Protein AF-X0W1R5-F1 (afdb_monomer_lite)

Foldseek 3Di:
DDLPVVLVVVLVVLVVVLVVLVVVLVVQLCVQQDDDALLSSLQSCQVPVVSLVVSLVSLLVSLVSLQVSLVSLLVSCCVPNVPVSVVSSVVSVVVSVLSVLLSVLSVVSNVLSVVCVVVVNDPDDPSSVSSCCSCCVSPVPDDD

Sequence (144 aa):
MNADMNIVRLLGAAQVMVIVCFFITEGLFASVVGSGSISDILVNISQNLNRVRISNLVSLGQTLVIIVMGVLYYVVFYKEYKIIALVALGCFLVAAISIVVGKIAVNALIPLSQEFVEAGAPESSYFQTQGSILYFGIDRRVNE

Radius of gyration: 19.08 Å; chains: 1; bounding box: 49×30×49 Å

InterPro domains:
  IPR025495 Protein of unknown function DUF4386 [PF14329] (11-129)

pLDDT: mean 77.1, std 10.3, range [31.61, 88.5]

Organism: NCBI:txid412755

Secondary structure (DSSP, 8-state):
----HHHHHHHHHHHHHHHHHHHHHHHHHHHHH-SS-HHHHHHHHHHTHHHHHHHHHHHHHHHHHHHHHHHHHHHHHTTT-HHHHHHHHHHHHHHHHHHHHHHHHHHHHHHHHHHHHHTT--SS-HHHHHHHHHHHTT------

Structure (mmCIF, N/CA/C/O backbone):
data_AF-X0W1R5-F1
#
_entry.id   AF-X0W1R5-F1
#
loop_
_atom_site.group_PDB
_atom_site.id
_atom_site.type_symbol
_atom_site.label_atom_id
_atom_site.label_alt_id
_atom_site.label_comp_id
_atom_site.label_asym_id
_atom_site.label_entity_id
_atom_site.label_seq_id
_atom_site.pdbx_PDB_ins_cod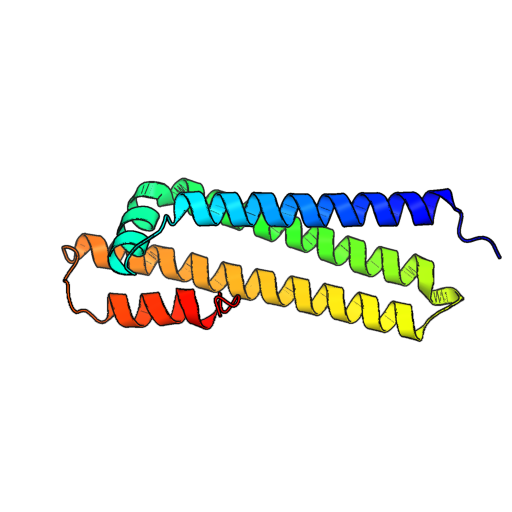e
_atom_site.Cartn_x
_atom_site.Cartn_y
_atom_site.Cartn_z
_atom_site.occupancy
_atom_site.B_iso_or_equiv
_atom_site.auth_seq_id
_atom_site.auth_comp_id
_atom_site.auth_asym_id
_atom_site.auth_atom_id
_atom_site.pdbx_PDB_model_num
ATOM 1 N N . MET A 1 1 ? 25.148 -0.957 -26.253 1.00 44.25 1 MET A N 1
ATOM 2 C CA . MET A 1 1 ? 24.832 0.486 -26.270 1.00 44.25 1 MET A CA 1
ATOM 3 C C . MET A 1 1 ? 24.526 0.834 -24.824 1.00 44.25 1 MET A C 1
ATOM 5 O O . MET A 1 1 ? 23.602 0.254 -24.284 1.00 44.25 1 MET A O 1
ATOM 9 N N . ASN A 1 2 ? 25.382 1.605 -24.140 1.00 52.91 2 ASN A N 1
ATOM 10 C CA . ASN A 1 2 ? 25.275 1.794 -22.687 1.00 52.91 2 ASN A CA 1
ATOM 11 C C . ASN A 1 2 ? 23.938 2.477 -22.370 1.00 52.91 2 ASN A C 1
ATOM 13 O O . ASN A 1 2 ? 23.789 3.667 -22.644 1.00 52.91 2 ASN A O 1
ATOM 17 N N . ALA A 1 3 ? 22.981 1.759 -21.771 1.00 57.47 3 ALA A N 1
ATOM 18 C CA . ALA A 1 3 ? 22.076 2.435 -20.851 1.00 57.47 3 ALA A CA 1
ATOM 19 C C . ALA A 1 3 ? 22.987 3.225 -19.911 1.00 57.47 3 ALA A C 1
ATOM 21 O O . ALA A 1 3 ? 23.949 2.654 -19.391 1.00 57.47 3 ALA A O 1
ATOM 22 N N . ASP A 1 4 ? 22.778 4.538 -19.806 1.00 75.38 4 ASP A N 1
ATOM 23 C CA . ASP A 1 4 ? 23.637 5.360 -18.966 1.00 75.38 4 ASP A CA 1
ATOM 24 C C . ASP A 1 4 ? 23.663 4.702 -17.583 1.00 75.38 4 ASP A C 1
ATOM 26 O O . ASP A 1 4 ? 22.622 4.510 -16.949 1.00 75.38 4 ASP A O 1
ATOM 30 N N . MET A 1 5 ? 24.847 4.253 -17.165 1.00 77.50 5 MET A N 1
ATOM 31 C CA . MET A 1 5 ? 25.032 3.478 -15.940 1.00 77.50 5 MET A CA 1
ATOM 32 C C . MET A 1 5 ? 24.464 4.248 -14.740 1.00 77.50 5 MET A C 1
ATOM 34 O O . MET A 1 5 ? 24.008 3.651 -13.763 1.00 77.50 5 MET A O 1
ATOM 38 N N . ASN A 1 6 ? 24.439 5.579 -14.844 1.00 80.75 6 ASN A N 1
ATOM 39 C CA . ASN A 1 6 ? 23.840 6.471 -13.867 1.00 80.75 6 ASN A CA 1
ATOM 40 C C . ASN A 1 6 ? 22.311 6.345 -13.823 1.00 80.75 6 ASN A C 1
ATOM 42 O O . ASN A 1 6 ? 21.752 6.320 -12.732 1.00 80.75 6 ASN A O 1
ATOM 46 N N . ILE A 1 7 ? 21.633 6.188 -14.967 1.00 79.94 7 ILE A N 1
ATOM 47 C CA . ILE A 1 7 ? 20.177 5.970 -15.039 1.00 79.94 7 ILE A CA 1
ATOM 48 C C . ILE A 1 7 ? 19.811 4.621 -14.423 1.00 79.94 7 ILE A C 1
ATOM 50 O O . ILE A 1 7 ? 18.878 4.545 -13.627 1.00 79.94 7 ILE A O 1
ATOM 54 N N . VAL A 1 8 ? 20.561 3.561 -14.736 1.00 79.81 8 VAL A N 1
ATOM 55 C CA . VAL A 1 8 ? 20.305 2.223 -14.174 1.00 79.81 8 VAL A CA 1
ATOM 56 C C . VAL A 1 8 ? 20.517 2.218 -12.656 1.00 79.81 8 VAL A C 1
ATOM 58 O O . VAL A 1 8 ? 19.693 1.675 -11.918 1.00 79.81 8 VAL A O 1
ATOM 61 N N . ARG A 1 9 ? 21.579 2.873 -12.165 1.00 80.88 9 ARG A N 1
ATOM 62 C CA . ARG A 1 9 ? 21.832 3.035 -10.722 1.00 80.88 9 ARG A CA 1
ATOM 63 C C . ARG A 1 9 ? 20.762 3.879 -10.033 1.00 80.88 9 ARG A C 1
ATOM 65 O O . ARG A 1 9 ? 20.322 3.509 -8.949 1.00 80.88 9 ARG A O 1
ATOM 72 N N . LEU A 1 10 ? 20.322 4.971 -10.659 1.00 82.56 10 LEU A N 1
ATOM 73 C CA . LEU A 1 10 ? 19.257 5.828 -10.139 1.00 82.56 10 LEU A CA 1
ATOM 74 C C . LEU A 1 10 ? 17.932 5.064 -10.038 1.00 82.56 10 LEU A C 1
ATOM 76 O O . LEU A 1 10 ? 17.255 5.151 -9.017 1.00 82.56 10 LEU A O 1
ATOM 80 N N . LEU A 1 11 ? 17.598 4.272 -11.059 1.00 82.75 11 LEU A N 1
ATOM 81 C CA . LEU A 1 11 ? 16.403 3.431 -11.074 1.00 82.75 11 LEU A CA 1
ATOM 82 C C . LEU A 1 11 ? 16.466 2.364 -9.971 1.00 82.75 11 LEU A C 1
ATOM 84 O O . LEU A 1 11 ? 15.507 2.185 -9.228 1.00 82.75 11 LEU A O 1
ATOM 88 N N . GLY A 1 12 ? 17.618 1.713 -9.790 1.00 82.25 12 GLY A N 1
ATOM 89 C CA . GLY A 1 12 ? 17.824 0.781 -8.679 1.00 82.25 12 GLY A CA 1
ATOM 90 C C . GLY A 1 12 ? 17.670 1.448 -7.306 1.00 82.25 12 GLY A C 1
ATOM 91 O O . GLY A 1 12 ? 16.964 0.927 -6.444 1.00 82.25 1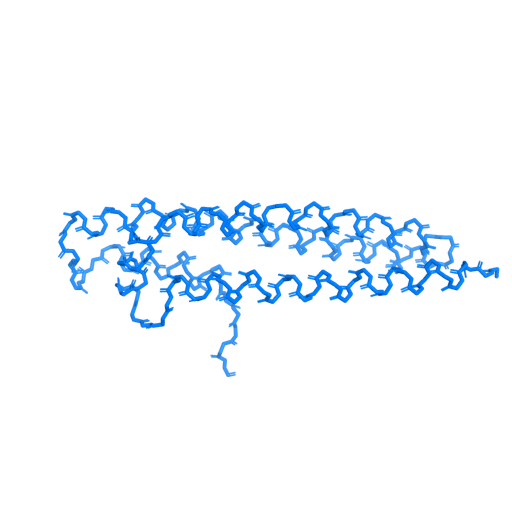2 GLY A O 1
ATOM 92 N N . ALA A 1 13 ? 18.266 2.627 -7.107 1.00 83.50 13 ALA A N 1
ATOM 93 C CA . ALA A 1 13 ? 18.166 3.374 -5.852 1.00 83.50 13 ALA A CA 1
ATOM 94 C C . ALA A 1 13 ? 16.723 3.814 -5.547 1.00 83.50 13 ALA A C 1
ATOM 96 O O . ALA A 1 13 ? 16.249 3.652 -4.421 1.00 83.50 13 ALA A O 1
ATOM 97 N N . ALA A 1 14 ? 16.003 4.312 -6.554 1.00 80.12 14 ALA A N 1
ATOM 98 C CA . ALA A 1 14 ? 14.597 4.675 -6.421 1.00 80.12 14 ALA A CA 1
ATOM 99 C C . ALA A 1 14 ? 13.720 3.448 -6.109 1.00 80.12 14 ALA A C 1
ATOM 101 O O . ALA A 1 14 ? 12.824 3.543 -5.272 1.00 80.12 14 ALA A O 1
ATOM 102 N N . GLN A 1 15 ? 14.020 2.274 -6.677 1.00 81.00 15 GLN A N 1
ATOM 103 C CA . GLN A 1 15 ? 13.297 1.038 -6.358 1.00 81.00 15 GLN A CA 1
ATOM 104 C C . GLN A 1 15 ? 13.481 0.636 -4.891 1.00 81.00 15 GLN A C 1
ATOM 106 O O . GLN A 1 15 ? 12.511 0.288 -4.218 1.00 81.00 15 GLN A O 1
ATOM 111 N N . VAL A 1 16 ? 14.710 0.711 -4.376 1.00 84.81 16 VAL A N 1
ATOM 112 C CA . VAL A 1 16 ? 14.988 0.424 -2.961 1.00 84.81 16 VAL A CA 1
ATOM 113 C C . VAL A 1 16 ? 14.260 1.416 -2.054 1.00 84.81 16 VAL A C 1
ATOM 115 O O . VAL A 1 16 ? 13.648 0.996 -1.075 1.00 84.81 16 VAL A O 1
ATOM 118 N N . MET A 1 17 ? 14.245 2.708 -2.398 1.00 80.88 17 MET A N 1
ATOM 119 C CA . MET A 1 17 ? 13.490 3.715 -1.643 1.00 80.88 17 MET A CA 1
ATOM 120 C C . MET A 1 17 ? 11.992 3.377 -1.591 1.00 80.88 17 MET A C 1
ATOM 122 O O . MET A 1 17 ? 11.398 3.419 -0.516 1.00 80.88 17 MET A O 1
ATOM 126 N N . VAL A 1 18 ? 11.386 2.992 -2.720 1.00 78.06 18 VAL A N 1
ATOM 127 C CA . VAL A 1 18 ? 9.966 2.600 -2.774 1.00 78.06 18 VAL A CA 1
ATOM 128 C C . VAL A 1 18 ? 9.688 1.386 -1.886 1.00 78.06 18 VAL A C 1
ATOM 130 O O . VAL A 1 18 ? 8.691 1.377 -1.166 1.00 78.06 18 VAL A O 1
ATOM 133 N N . ILE A 1 19 ? 10.577 0.388 -1.886 1.00 81.12 19 ILE A N 1
ATOM 134 C CA . ILE A 1 19 ? 10.461 -0.786 -1.008 1.00 81.12 19 ILE A CA 1
ATOM 135 C C . ILE A 1 19 ? 10.507 -0.360 0.465 1.00 81.12 19 ILE A C 1
ATOM 137 O O . ILE A 1 19 ? 9.667 -0.786 1.255 1.00 81.12 19 ILE A O 1
ATOM 141 N N . VAL A 1 20 ? 11.439 0.519 0.837 1.00 81.69 20 VAL A N 1
ATOM 142 C CA . VAL A 1 20 ? 11.546 1.039 2.209 1.00 81.69 20 VAL A CA 1
ATOM 143 C C . VAL A 1 20 ? 10.284 1.814 2.609 1.00 81.69 20 VAL A C 1
ATOM 145 O O . VAL A 1 20 ? 9.728 1.560 3.677 1.00 81.69 20 VAL A O 1
ATOM 148 N N . CYS A 1 21 ? 9.776 2.700 1.748 1.00 75.75 21 CYS A N 1
ATOM 149 C CA . CYS A 1 21 ? 8.522 3.423 1.986 1.00 75.75 21 CYS A CA 1
ATOM 150 C C . CYS A 1 21 ? 7.321 2.484 2.160 1.00 75.75 21 CYS A C 1
ATOM 152 O O . CYS A 1 21 ? 6.472 2.739 3.016 1.00 75.75 21 CYS A O 1
ATOM 154 N N . PHE A 1 22 ? 7.273 1.383 1.405 1.00 78.00 22 PHE A N 1
ATOM 155 C CA . PHE A 1 22 ? 6.234 0.368 1.554 1.00 78.00 22 PHE A CA 1
ATOM 156 C C . PHE A 1 22 ? 6.267 -0.263 2.948 1.00 78.00 22 PHE A C 1
ATOM 158 O O . PHE A 1 22 ? 5.249 -0.251 3.637 1.00 78.00 22 PHE A O 1
ATOM 165 N N . PHE A 1 23 ? 7.434 -0.726 3.406 1.00 75.12 23 PHE A N 1
ATOM 166 C CA . PHE A 1 23 ? 7.568 -1.295 4.751 1.00 75.12 23 PHE A CA 1
ATOM 167 C C . PHE A 1 23 ? 7.225 -0.295 5.858 1.00 75.12 23 PHE A C 1
ATOM 169 O O . PHE A 1 23 ? 6.580 -0.669 6.834 1.00 75.12 23 PHE A O 1
ATOM 176 N N . ILE A 1 24 ? 7.607 0.976 5.707 1.00 76.12 24 ILE A N 1
ATOM 177 C CA . ILE A 1 24 ? 7.263 2.022 6.681 1.00 76.12 24 ILE A CA 1
ATOM 178 C C . ILE A 1 24 ? 5.747 2.232 6.730 1.00 76.12 24 ILE A C 1
ATOM 180 O O . ILE A 1 24 ? 5.172 2.305 7.811 1.00 76.12 24 ILE A O 1
ATOM 184 N N . THR A 1 25 ? 5.091 2.317 5.573 1.00 72.12 25 THR A N 1
ATOM 185 C CA . THR A 1 25 ? 3.649 2.593 5.487 1.00 72.12 25 THR A CA 1
ATOM 186 C C . THR A 1 25 ? 2.818 1.440 6.046 1.00 72.12 25 THR A C 1
ATOM 188 O O . THR A 1 25 ? 1.873 1.670 6.803 1.00 72.12 25 THR A O 1
ATOM 191 N N . GLU A 1 26 ? 3.203 0.202 5.739 1.00 73.38 26 GLU A N 1
ATOM 192 C CA . GLU A 1 26 ? 2.568 -0.996 6.297 1.00 73.38 26 GLU A CA 1
ATOM 193 C C . GLU A 1 26 ? 2.865 -1.147 7.796 1.00 73.38 26 GLU A C 1
ATOM 195 O O . GLU A 1 26 ? 1.960 -1.441 8.573 1.00 73.38 26 GLU A O 1
ATOM 200 N N . GLY A 1 27 ? 4.082 -0.830 8.246 1.00 73.81 27 GLY A N 1
ATOM 201 C CA . GLY A 1 27 ? 4.418 -0.792 9.672 1.00 73.81 27 GLY A CA 1
ATOM 202 C C . GLY A 1 27 ? 3.615 0.258 10.448 1.00 73.81 27 GLY A C 1
ATOM 203 O O . GLY A 1 27 ? 3.129 -0.012 11.547 1.00 73.81 27 GLY A O 1
ATOM 204 N N . LEU A 1 28 ? 3.402 1.441 9.862 1.00 69.56 28 LEU A N 1
ATOM 205 C CA . LEU A 1 28 ? 2.534 2.471 10.435 1.00 69.56 28 LEU A CA 1
ATOM 206 C C . LEU A 1 28 ? 1.083 1.993 10.511 1.00 69.56 28 LEU A C 1
ATOM 208 O O . LEU A 1 28 ? 0.431 2.210 11.530 1.00 69.56 28 LEU A O 1
ATOM 212 N N . PHE A 1 29 ? 0.580 1.324 9.473 1.00 70.75 29 PHE A N 1
ATOM 213 C CA . PHE A 1 29 ? -0.766 0.758 9.491 1.00 70.75 29 PHE A CA 1
ATOM 214 C C . PHE A 1 29 ? -0.917 -0.317 10.577 1.00 70.75 29 PHE A C 1
ATOM 216 O O . PHE A 1 29 ? -1.816 -0.209 11.410 1.00 70.75 29 PHE A O 1
ATOM 223 N N . ALA A 1 30 ? 0.018 -1.266 10.657 1.00 71.62 30 ALA A N 1
ATOM 224 C CA . ALA A 1 30 ? 0.047 -2.289 11.702 1.00 71.62 30 ALA A CA 1
ATOM 225 C C . ALA A 1 3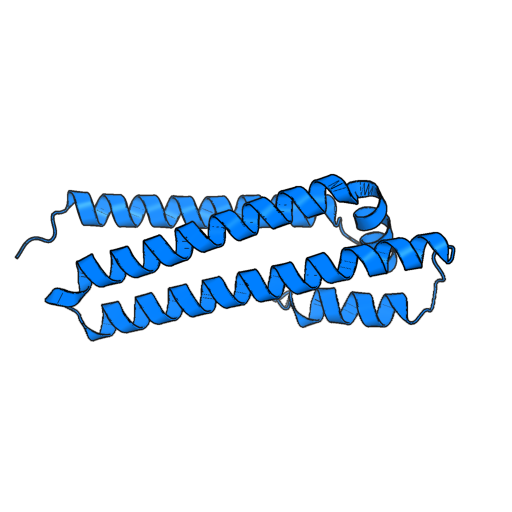0 ? 0.106 -1.677 13.115 1.00 71.62 30 ALA A C 1
ATOM 227 O O . ALA A 1 30 ? -0.573 -2.145 14.025 1.00 71.62 30 ALA A O 1
ATOM 228 N N . SER A 1 31 ? 0.846 -0.575 13.298 1.00 70.25 31 SER A N 1
ATOM 229 C CA . SER A 1 31 ? 0.913 0.132 14.588 1.00 70.25 31 SER A CA 1
ATOM 230 C C . SER A 1 31 ? -0.411 0.785 15.005 1.00 70.25 31 SER A C 1
ATOM 232 O O . SER A 1 31 ? -0.666 0.959 16.194 1.00 70.25 31 SER A O 1
ATOM 234 N N . VAL A 1 32 ? -1.249 1.158 14.032 1.00 68.12 32 VAL A N 1
ATOM 235 C CA . VAL A 1 32 ? -2.552 1.799 14.259 1.00 68.12 32 VAL A CA 1
ATOM 236 C C . VAL A 1 32 ? -3.647 0.763 14.480 1.00 68.12 32 VAL A C 1
ATOM 238 O O . VAL A 1 32 ? -4.537 0.982 15.295 1.00 68.12 32 VAL A O 1
ATOM 241 N N . VAL A 1 33 ? -3.581 -0.355 13.762 1.00 69.62 33 VAL A N 1
ATOM 242 C CA . VAL A 1 33 ? -4.523 -1.467 13.907 1.00 69.62 33 VAL A CA 1
ATOM 243 C C . VAL A 1 33 ? -4.264 -2.241 15.203 1.00 69.62 33 VAL A C 1
ATOM 245 O O . VAL A 1 33 ? -5.204 -2.664 15.874 1.00 69.62 33 VAL A O 1
ATOM 248 N N . GLY A 1 34 ? -3.006 -2.328 15.635 1.00 68.06 34 GLY A N 1
ATOM 249 C CA . GLY A 1 34 ? -2.613 -3.106 16.803 1.00 68.06 34 GLY A CA 1
ATOM 250 C C . GLY A 1 34 ? -2.627 -4.610 16.525 1.00 68.06 34 GLY A C 1
ATOM 251 O O . GLY A 1 34 ? -2.801 -5.060 15.395 1.00 68.06 34 GLY A O 1
ATOM 252 N N . SER A 1 35 ? -2.413 -5.397 17.574 1.00 65.50 35 SER A N 1
ATOM 253 C CA . SER A 1 35 ? -2.412 -6.860 17.522 1.00 65.50 35 SER A CA 1
ATOM 254 C C . SER A 1 35 ? -3.425 -7.401 18.523 1.00 65.50 35 SER A C 1
ATOM 256 O O . SER A 1 35 ? -3.390 -6.996 19.684 1.00 65.50 35 SER A O 1
ATOM 258 N N . GLY A 1 36 ? -4.293 -8.320 18.107 1.00 72.19 36 GLY A N 1
ATOM 259 C CA . GLY A 1 36 ? -5.308 -8.889 18.990 1.00 72.19 36 GLY A CA 1
ATOM 260 C C . GLY A 1 36 ? -6.431 -9.578 18.229 1.00 72.19 36 GLY A C 1
ATOM 261 O O . GLY A 1 36 ? -6.268 -9.968 17.070 1.00 72.19 36 GLY A O 1
ATOM 262 N N . SER A 1 37 ? -7.576 -9.732 18.891 1.00 78.25 37 SER A N 1
ATOM 263 C CA . SER A 1 37 ? -8.795 -10.217 18.247 1.00 78.25 37 SER A CA 1
ATOM 264 C C . SER A 1 37 ? -9.320 -9.188 17.235 1.00 78.25 37 SER A C 1
ATOM 266 O O . SER A 1 37 ? -9.001 -8.002 17.305 1.00 78.25 37 SER A O 1
ATOM 268 N N . ILE A 1 38 ? -10.172 -9.616 16.298 1.00 76.38 38 ILE A N 1
ATOM 269 C CA . ILE A 1 38 ? -10.842 -8.695 15.359 1.00 76.38 38 ILE A CA 1
ATOM 270 C C . ILE A 1 38 ? -11.608 -7.595 16.112 1.00 76.38 38 ILE A C 1
ATOM 272 O O . ILE A 1 38 ? -11.635 -6.457 15.660 1.00 76.38 38 ILE A O 1
ATOM 276 N N . SER A 1 39 ? -12.162 -7.901 17.288 1.00 76.50 39 SER A N 1
ATOM 277 C CA . SER A 1 39 ? -12.797 -6.910 18.163 1.00 76.50 39 SER A CA 1
ATOM 278 C C . SER A 1 39 ? -11.825 -5.800 18.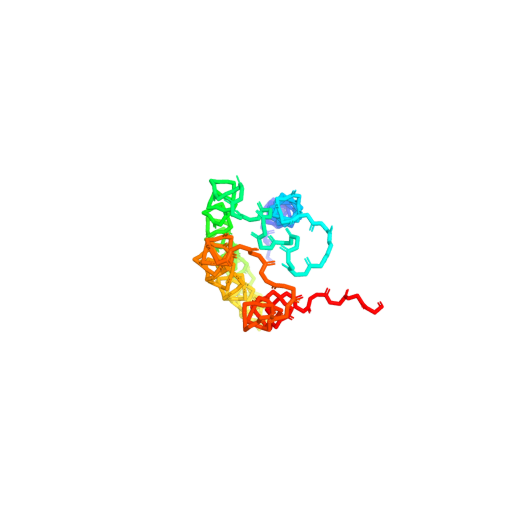576 1.00 76.50 39 SER A C 1
ATOM 280 O O . SER A 1 39 ? -12.140 -4.621 18.422 1.00 76.50 39 SER A O 1
ATOM 282 N N . ASP A 1 40 ? -10.619 -6.166 19.024 1.00 79.50 40 ASP A N 1
ATOM 283 C CA . ASP A 1 40 ? -9.584 -5.202 19.424 1.00 79.50 40 ASP A CA 1
ATOM 284 C C . ASP A 1 40 ? -9.150 -4.335 18.237 1.00 79.50 40 ASP A C 1
ATOM 286 O O . ASP A 1 40 ? -9.017 -3.120 18.367 1.00 79.50 40 ASP A O 1
ATOM 290 N N . ILE A 1 41 ? -9.010 -4.952 17.059 1.00 78.38 41 ILE A N 1
ATOM 291 C CA . ILE A 1 41 ? -8.694 -4.268 15.800 1.00 78.38 41 ILE A CA 1
ATOM 292 C C . ILE A 1 41 ? -9.769 -3.229 15.452 1.00 78.38 41 ILE A C 1
ATOM 294 O O . ILE A 1 41 ? -9.431 -2.077 15.169 1.00 78.38 41 ILE A O 1
ATOM 298 N N . LEU A 1 42 ? -11.057 -3.595 15.494 1.00 77.50 42 LEU A N 1
ATOM 299 C CA . LEU A 1 42 ? -12.147 -2.654 15.210 1.00 77.50 42 LEU A CA 1
ATOM 300 C C . LEU A 1 42 ? -12.158 -1.504 16.230 1.00 77.50 42 LEU A C 1
ATOM 302 O O . LEU A 1 42 ? -12.229 -0.340 15.836 1.00 77.50 42 LEU A O 1
ATOM 306 N N . VAL A 1 43 ? -12.013 -1.788 17.525 1.00 81.44 43 VAL A N 1
ATOM 307 C CA . VAL A 1 43 ? -11.972 -0.736 18.558 1.00 81.44 43 VAL A CA 1
ATOM 308 C C . VAL A 1 43 ? -10.803 0.225 18.323 1.00 81.44 43 VAL A C 1
ATOM 310 O O . VAL A 1 43 ? -10.982 1.446 18.359 1.00 81.44 43 VAL A O 1
ATOM 313 N N . ASN A 1 44 ? -9.616 -0.303 18.026 1.00 81.75 44 ASN A N 1
ATOM 314 C CA . ASN A 1 44 ? -8.407 0.497 17.858 1.00 81.75 44 ASN A CA 1
ATOM 315 C C . ASN A 1 44 ? -8.452 1.367 16.585 1.00 81.75 44 ASN A C 1
ATOM 317 O O . ASN A 1 44 ? -8.034 2.530 16.607 1.00 81.75 44 ASN A O 1
ATOM 321 N N . ILE A 1 45 ? -9.045 0.850 15.499 1.00 79.94 45 ILE A N 1
ATOM 322 C CA . ILE A 1 45 ? -9.327 1.609 14.268 1.00 79.94 45 ILE A CA 1
ATOM 323 C C . ILE A 1 45 ? -10.298 2.758 14.549 1.00 79.94 45 ILE A C 1
ATOM 325 O O . ILE A 1 45 ? -10.028 3.887 14.131 1.00 79.94 45 ILE A O 1
ATOM 329 N N . SER A 1 46 ? -11.382 2.500 15.288 1.00 79.62 46 SER A N 1
ATOM 330 C CA . SER A 1 46 ? -12.367 3.529 15.646 1.00 79.62 46 SER A CA 1
ATOM 331 C C . SER A 1 46 ? -11.746 4.642 16.502 1.00 79.62 46 SER A C 1
ATOM 333 O O . SER A 1 46 ? -12.037 5.823 16.308 1.00 79.62 46 SER A O 1
ATOM 335 N N . GLN A 1 47 ? -10.828 4.302 17.410 1.00 82.56 47 GLN A N 1
ATOM 336 C CA . GLN A 1 47 ? -10.108 5.286 18.230 1.00 82.56 47 GLN A CA 1
ATOM 337 C C . GLN A 1 47 ? -9.072 6.099 17.433 1.00 82.56 47 GLN A C 1
ATOM 339 O O . GLN A 1 47 ? -8.801 7.254 17.765 1.00 82.56 47 GLN A O 1
ATOM 344 N N . ASN A 1 48 ? -8.507 5.531 16.362 1.00 80.94 48 ASN A N 1
ATOM 345 C CA . ASN A 1 48 ? -7.412 6.126 15.588 1.00 80.94 48 ASN A CA 1
ATOM 346 C C . ASN A 1 48 ? -7.784 6.450 14.128 1.00 80.94 48 ASN A C 1
ATOM 348 O O . ASN A 1 48 ? -6.915 6.478 13.249 1.00 80.94 48 ASN A O 1
ATOM 352 N N . LEU A 1 49 ? -9.054 6.768 13.863 1.00 78.12 49 LEU A N 1
ATOM 353 C CA . LEU A 1 49 ? -9.605 7.054 12.528 1.00 78.12 49 LEU A CA 1
ATOM 354 C C . LEU A 1 49 ? -8.748 8.003 11.678 1.00 78.12 49 LEU A C 1
ATOM 356 O O . LEU A 1 49 ? -8.495 7.743 10.499 1.00 78.12 49 LEU A O 1
ATOM 360 N N . ASN A 1 50 ? -8.262 9.096 12.273 1.00 79.25 50 ASN A N 1
ATOM 361 C CA . ASN A 1 50 ? -7.440 10.076 11.560 1.00 79.25 50 ASN A CA 1
ATOM 362 C C . ASN A 1 50 ? -6.120 9.468 11.070 1.00 79.25 50 ASN A C 1
ATOM 364 O O . ASN A 1 50 ? -5.698 9.748 9.949 1.00 79.25 50 ASN A O 1
ATOM 368 N N . ARG A 1 51 ? -5.486 8.599 11.867 1.00 76.25 51 ARG A N 1
ATOM 369 C CA . ARG A 1 51 ? -4.239 7.926 11.473 1.00 76.25 51 ARG A CA 1
ATOM 370 C C . ARG A 1 51 ? -4.480 6.891 10.379 1.00 76.25 51 ARG A C 1
ATOM 372 O O . ARG A 1 51 ? -3.686 6.829 9.443 1.00 76.25 51 ARG A O 1
ATOM 379 N N . VAL A 1 52 ? -5.586 6.145 10.447 1.00 80.69 52 VAL A N 1
ATOM 380 C CA . VAL A 1 52 ? -5.974 5.189 9.394 1.00 80.69 52 VAL A CA 1
ATOM 381 C C . VAL A 1 52 ? -6.202 5.912 8.065 1.00 80.69 52 VAL A C 1
ATOM 383 O O . VAL A 1 52 ? -5.653 5.505 7.043 1.00 80.69 52 VAL A O 1
ATOM 386 N N . ARG A 1 53 ? -6.930 7.037 8.072 1.00 79.75 53 ARG A N 1
ATOM 387 C CA . ARG A 1 53 ? -7.163 7.848 6.863 1.00 79.75 53 ARG A CA 1
ATOM 388 C C . ARG A 1 53 ? -5.875 8.429 6.284 1.00 79.75 53 ARG A C 1
ATOM 390 O O . ARG A 1 53 ? -5.682 8.369 5.072 1.00 79.75 53 ARG A O 1
ATOM 397 N N . ILE A 1 54 ? -4.986 8.959 7.127 1.00 80.94 54 ILE A N 1
ATOM 398 C CA . ILE A 1 54 ? -3.690 9.495 6.680 1.00 80.94 54 ILE A CA 1
ATOM 399 C C . ILE A 1 54 ? -2.829 8.383 6.072 1.00 80.94 54 ILE A C 1
ATOM 401 O O . ILE A 1 54 ? -2.317 8.556 4.968 1.00 80.94 54 ILE A O 1
ATOM 405 N N . SER A 1 55 ? -2.724 7.228 6.737 1.00 79.62 55 SER A N 1
ATOM 406 C CA . SER A 1 55 ? -2.015 6.056 6.201 1.00 79.62 55 SER A CA 1
ATOM 407 C C . SER A 1 55 ? -2.574 5.637 4.837 1.00 79.62 55 SER A C 1
ATOM 409 O O . SER A 1 55 ? -1.820 5.364 3.897 1.00 79.62 55 SER A O 1
ATOM 411 N N . ASN A 1 56 ? -3.900 5.675 4.689 1.00 81.25 56 ASN A N 1
ATOM 412 C CA . ASN A 1 56 ? -4.561 5.340 3.438 1.00 81.25 56 ASN A CA 1
ATOM 413 C C . ASN A 1 56 ? -4.209 6.319 2.304 1.00 81.25 56 ASN A C 1
ATOM 415 O O . ASN A 1 56 ? -3.824 5.900 1.213 1.00 81.25 56 ASN A O 1
ATOM 419 N N . LEU A 1 57 ? -4.265 7.627 2.572 1.00 82.69 57 LEU A N 1
ATOM 420 C CA . LEU A 1 57 ? -3.903 8.665 1.600 1.00 82.69 57 LEU A CA 1
ATOM 421 C C . LEU A 1 57 ? -2.432 8.575 1.174 1.00 82.69 57 LEU A C 1
ATOM 423 O O . LEU A 1 57 ? -2.128 8.673 -0.016 1.00 82.69 57 LEU A O 1
ATOM 427 N N . VAL A 1 58 ? -1.527 8.335 2.125 1.00 82.38 58 VAL A N 1
ATOM 428 C CA . VAL A 1 58 ? -0.097 8.133 1.841 1.00 82.38 58 VAL A CA 1
ATOM 429 C C . VAL A 1 58 ? 0.108 6.901 0.953 1.00 82.38 58 VAL A C 1
ATOM 431 O O . VAL A 1 58 ? 0.842 6.965 -0.034 1.00 82.38 58 VAL A O 1
ATOM 434 N N . SER A 1 59 ? -0.608 5.809 1.233 1.00 80.19 59 SER A N 1
ATOM 435 C CA . SER A 1 59 ? -0.555 4.577 0.433 1.00 80.19 59 SER A CA 1
ATOM 436 C C . SER A 1 59 ? -1.043 4.784 -1.010 1.00 80.19 59 SER A C 1
ATOM 438 O O . SER A 1 59 ? -0.459 4.249 -1.958 1.00 80.19 59 SER A O 1
ATOM 440 N N . LEU A 1 60 ? -2.089 5.594 -1.206 1.00 83.69 60 LEU A N 1
ATOM 441 C CA . LEU A 1 60 ? -2.569 5.961 -2.543 1.00 83.69 60 LEU A CA 1
ATOM 442 C C . LEU A 1 60 ? -1.530 6.795 -3.304 1.00 83.69 60 LEU A C 1
ATOM 444 O O . LEU A 1 60 ? -1.265 6.521 -4.474 1.00 83.69 60 LEU A O 1
ATOM 448 N N . GLY A 1 61 ? -0.874 7.749 -2.637 1.00 85.06 61 GLY A N 1
ATOM 449 C CA . GLY A 1 61 ? 0.243 8.499 -3.221 1.00 85.06 61 GLY A CA 1
ATOM 450 C C . GLY A 1 61 ? 1.398 7.587 -3.650 1.00 85.06 61 GLY A C 1
ATOM 451 O O . GLY A 1 61 ? 1.926 7.724 -4.755 1.00 85.06 61 GLY A O 1
ATOM 452 N N . GLN A 1 62 ? 1.733 6.588 -2.832 1.00 82.19 62 GLN A N 1
ATOM 453 C CA . GLN A 1 62 ? 2.763 5.598 -3.157 1.00 82.19 62 GLN A CA 1
ATOM 454 C C . GLN A 1 62 ? 2.418 4.776 -4.409 1.00 82.19 62 GLN A C 1
ATOM 456 O O . GLN A 1 62 ? 3.307 4.419 -5.182 1.00 82.19 62 GLN A O 1
ATOM 461 N N . THR A 1 63 ? 1.132 4.528 -4.661 1.00 85.12 63 THR A N 1
ATOM 462 C CA . THR A 1 63 ? 0.674 3.818 -5.865 1.00 85.12 63 THR A CA 1
ATOM 463 C C . THR A 1 63 ? 1.037 4.582 -7.144 1.00 85.12 63 THR A C 1
ATOM 465 O O . THR A 1 63 ? 1.461 3.970 -8.125 1.00 85.12 63 THR A O 1
ATOM 468 N N . LEU A 1 64 ? 0.964 5.918 -7.133 1.00 87.31 64 LEU A N 1
ATOM 469 C CA . LEU A 1 64 ? 1.390 6.740 -8.274 1.00 87.31 64 LEU A CA 1
ATOM 470 C C . LEU A 1 64 ? 2.889 6.591 -8.546 1.00 87.31 64 LEU A C 1
ATOM 472 O O . LEU A 1 64 ? 3.294 6.447 -9.699 1.00 87.31 64 LEU A O 1
ATOM 476 N N . VAL A 1 65 ? 3.704 6.561 -7.489 1.00 86.44 65 VAL A N 1
ATOM 477 C CA . VAL A 1 65 ? 5.156 6.360 -7.603 1.00 86.44 65 VAL A CA 1
ATOM 478 C C . VAL A 1 65 ? 5.465 4.995 -8.222 1.00 86.44 65 VAL A C 1
ATOM 480 O O . VAL A 1 65 ? 6.294 4.913 -9.123 1.00 86.44 65 VAL A O 1
ATOM 483 N N . ILE A 1 66 ? 4.753 3.940 -7.812 1.00 86.00 66 ILE A N 1
ATOM 484 C CA . ILE A 1 66 ? 4.888 2.580 -8.365 1.00 86.00 66 ILE A CA 1
ATOM 485 C C . ILE A 1 66 ? 4.554 2.551 -9.866 1.00 86.00 66 ILE A C 1
ATOM 487 O O . ILE A 1 66 ? 5.284 1.933 -10.642 1.00 86.00 66 ILE A O 1
ATOM 491 N N . ILE A 1 67 ? 3.496 3.245 -10.298 1.00 88.25 67 ILE A N 1
ATOM 492 C CA . ILE A 1 67 ? 3.119 3.325 -11.720 1.00 88.25 67 ILE A CA 1
ATOM 493 C C . ILE A 1 67 ? 4.189 4.069 -12.525 1.00 88.25 67 ILE A C 1
ATOM 495 O O . ILE A 1 67 ? 4.642 3.565 -13.554 1.00 88.25 67 ILE A O 1
ATOM 499 N N . VAL A 1 68 ? 4.626 5.242 -12.050 1.00 88.50 68 VAL A N 1
ATOM 500 C CA . VAL A 1 68 ? 5.694 6.029 -12.695 1.00 88.50 68 VAL A CA 1
ATOM 501 C C . VAL A 1 68 ? 6.971 5.198 -12.816 1.00 88.50 68 VAL A C 1
ATOM 503 O O . VAL A 1 68 ? 7.616 5.199 -13.866 1.00 88.50 68 VAL A O 1
ATOM 506 N N . MET A 1 69 ? 7.294 4.425 -11.779 1.00 85.62 69 MET A N 1
ATOM 507 C CA . MET A 1 69 ? 8.436 3.521 -11.773 1.00 85.62 69 MET A CA 1
ATOM 508 C C . MET A 1 69 ? 8.305 2.411 -12.820 1.00 85.62 69 MET A C 1
ATOM 510 O O . MET A 1 69 ? 9.246 2.168 -13.574 1.00 85.62 69 MET A O 1
ATOM 514 N N . GLY A 1 70 ? 7.132 1.783 -12.931 1.00 86.56 70 GLY A N 1
ATOM 515 C CA . GLY A 1 70 ? 6.867 0.774 -13.957 1.00 86.56 70 GLY A CA 1
ATOM 516 C C . GLY A 1 70 ? 7.017 1.313 -15.380 1.00 86.56 70 GLY A C 1
ATOM 517 O O . GLY A 1 70 ? 7.607 0.648 -16.234 1.00 86.56 70 GLY A O 1
ATOM 518 N N . VAL A 1 71 ? 6.565 2.547 -15.627 1.00 87.69 71 VAL A N 1
ATOM 519 C CA . VAL A 1 71 ? 6.747 3.231 -16.919 1.00 87.69 71 VAL A CA 1
ATOM 520 C C . VAL A 1 71 ? 8.223 3.534 -17.187 1.00 87.69 71 VAL A C 1
ATOM 522 O O . VAL A 1 71 ? 8.699 3.293 -18.295 1.00 87.69 71 VAL A O 1
ATOM 525 N N . LEU A 1 72 ? 8.973 4.011 -16.189 1.00 85.50 72 LEU A N 1
ATOM 526 C CA . LEU A 1 72 ? 10.415 4.253 -16.313 1.00 85.50 72 LEU A CA 1
ATOM 527 C C . LEU A 1 72 ? 11.184 2.966 -16.628 1.00 85.50 72 LEU A C 1
ATOM 529 O O . LEU A 1 72 ? 11.997 2.957 -17.553 1.00 85.50 72 LEU A O 1
ATOM 533 N N . TYR A 1 73 ? 10.884 1.868 -15.928 1.00 84.00 73 TYR A N 1
ATOM 534 C CA . TYR A 1 73 ? 11.436 0.545 -16.236 1.00 84.00 73 TYR A CA 1
ATOM 535 C C . TYR A 1 73 ? 11.135 0.143 -17.679 1.00 84.00 73 TYR A C 1
ATOM 537 O O . TYR A 1 73 ? 12.031 -0.298 -18.401 1.00 84.00 73 TYR A O 1
ATOM 545 N N . TYR A 1 74 ? 9.898 0.346 -18.131 1.00 86.31 74 TYR A N 1
ATOM 546 C CA . TYR A 1 74 ? 9.541 0.060 -19.511 1.00 86.31 74 TYR A CA 1
ATOM 547 C C . TYR A 1 74 ? 10.386 0.878 -20.491 1.00 86.31 74 TYR A C 1
ATOM 549 O O . TYR A 1 74 ? 11.045 0.298 -21.346 1.00 86.31 74 TYR A O 1
ATOM 557 N N . VAL A 1 75 ? 10.447 2.203 -20.339 1.00 85.69 75 VAL A N 1
ATOM 558 C CA . VAL A 1 75 ? 11.193 3.092 -21.250 1.00 85.69 75 VAL A CA 1
ATOM 559 C C . VAL A 1 75 ? 12.687 2.752 -21.300 1.00 85.69 75 VAL A C 1
ATOM 561 O O . VAL A 1 75 ? 13.270 2.744 -22.387 1.00 85.69 75 VAL A O 1
ATOM 564 N N . VAL A 1 76 ? 13.303 2.442 -20.155 1.00 84.19 76 VAL A N 1
ATOM 565 C CA . VAL A 1 76 ? 14.737 2.119 -20.063 1.00 84.19 76 VAL A CA 1
ATOM 566 C C . VAL A 1 76 ? 15.055 0.776 -20.725 1.00 84.19 76 VAL A C 1
ATOM 568 O O . VAL A 1 76 ? 16.018 0.683 -21.486 1.00 84.19 76 VAL A O 1
ATOM 571 N N . PHE A 1 77 ? 14.243 -0.257 -20.484 1.00 80.06 77 PHE A N 1
ATOM 572 C CA . PHE A 1 77 ? 14.541 -1.619 -20.942 1.00 80.06 77 PHE A CA 1
ATOM 573 C C . PHE A 1 77 ? 13.882 -1.996 -22.277 1.00 80.06 77 PHE A C 1
ATOM 575 O O . PHE A 1 77 ? 14.262 -3.006 -22.870 1.00 80.06 77 PHE A O 1
ATOM 582 N N . TYR A 1 78 ? 12.947 -1.195 -22.801 1.00 82.62 78 TYR A N 1
ATOM 583 C CA . TYR A 1 78 ? 12.180 -1.516 -24.014 1.00 82.62 78 TYR A CA 1
ATOM 584 C C . TYR A 1 78 ? 13.052 -1.790 -25.245 1.00 82.62 78 TYR A C 1
ATOM 586 O O . TYR A 1 78 ? 12.721 -2.658 -26.052 1.00 82.62 78 TYR A O 1
ATOM 594 N N . LYS A 1 79 ? 14.160 -1.052 -25.398 1.00 76.19 79 LYS A N 1
ATOM 595 C CA . LYS A 1 79 ? 15.014 -1.124 -26.595 1.00 76.19 79 LYS A CA 1
ATOM 596 C C . LYS A 1 79 ? 15.836 -2.408 -26.689 1.00 76.19 79 LYS A C 1
ATOM 598 O O . LYS A 1 79 ? 16.066 -2.870 -27.799 1.00 76.19 79 LYS A O 1
ATOM 603 N N . GLU A 1 80 ? 16.272 -2.968 -25.561 1.00 77.56 80 GLU A N 1
ATOM 604 C CA . GLU A 1 80 ? 17.119 -4.172 -25.550 1.00 77.56 80 GLU A CA 1
ATOM 605 C C . GLU A 1 80 ? 16.358 -5.425 -25.099 1.00 77.56 80 GLU A C 1
ATOM 607 O O . GLU A 1 80 ? 16.579 -6.508 -25.634 1.00 77.56 80 GLU A O 1
ATOM 612 N N . TYR A 1 81 ? 15.399 -5.284 -24.179 1.00 84.00 81 TYR A N 1
ATOM 613 C CA . TYR A 1 81 ? 14.696 -6.404 -23.554 1.00 84.00 81 TYR A CA 1
ATOM 614 C C . TYR A 1 81 ? 13.188 -6.155 -23.497 1.00 84.00 81 TYR A C 1
ATOM 616 O O . TYR A 1 81 ? 12.581 -6.105 -22.427 1.00 84.00 81 TYR A O 1
ATOM 624 N N . LYS A 1 82 ? 12.559 -6.025 -24.669 1.00 83.94 82 LYS A N 1
ATOM 625 C CA . LYS A 1 82 ? 11.127 -5.706 -24.807 1.00 83.94 82 LYS A CA 1
ATOM 626 C C . LYS A 1 82 ? 10.205 -6.604 -23.969 1.00 83.94 82 LYS A C 1
ATOM 628 O O . LYS A 1 82 ? 9.273 -6.099 -23.353 1.00 83.94 82 LYS A O 1
ATOM 633 N N . ILE A 1 83 ? 10.464 -7.914 -23.923 1.00 85.12 83 ILE A N 1
ATOM 634 C CA . ILE A 1 83 ? 9.654 -8.863 -23.136 1.00 85.12 83 ILE A CA 1
ATOM 635 C C . ILE A 1 83 ? 9.806 -8.583 -21.637 1.00 85.12 83 ILE A C 1
ATOM 637 O O . ILE A 1 83 ? 8.807 -8.470 -20.935 1.00 85.12 83 ILE A O 1
ATOM 641 N N . ILE A 1 84 ? 11.040 -8.408 -21.155 1.00 80.75 84 ILE A N 1
ATOM 642 C CA . ILE A 1 84 ? 11.327 -8.135 -19.739 1.00 80.75 84 ILE A CA 1
ATOM 643 C C . ILE A 1 84 ? 10.710 -6.796 -19.320 1.00 80.75 84 ILE A C 1
ATOM 645 O O . ILE A 1 84 ? 10.089 -6.710 -18.266 1.00 80.75 84 ILE A O 1
ATOM 649 N N . ALA A 1 85 ? 10.812 -5.775 -20.173 1.00 82.94 85 ALA A N 1
ATOM 650 C CA . ALA A 1 85 ? 10.200 -4.469 -19.957 1.00 82.94 85 ALA A CA 1
ATOM 651 C C . ALA A 1 85 ? 8.668 -4.561 -19.826 1.00 82.94 85 ALA A C 1
ATOM 653 O O . ALA A 1 85 ? 8.085 -3.939 -18.938 1.00 82.94 85 ALA A O 1
ATOM 654 N N . LEU A 1 86 ? 8.017 -5.354 -20.685 1.00 83.81 86 LEU A N 1
ATOM 655 C CA . LEU A 1 86 ? 6.565 -5.543 -20.664 1.00 83.81 86 LEU A CA 1
ATOM 656 C C . LEU A 1 86 ? 6.108 -6.318 -19.418 1.00 83.81 86 LEU A C 1
ATOM 658 O O . LEU A 1 86 ? 5.138 -5.925 -18.772 1.00 83.81 86 LEU A O 1
ATOM 662 N N . VAL A 1 87 ? 6.827 -7.388 -19.057 1.00 84.69 87 VAL A N 1
ATOM 663 C CA . VAL A 1 87 ? 6.552 -8.179 -17.846 1.00 84.69 87 VAL A CA 1
ATOM 664 C C . VAL A 1 87 ? 6.744 -7.326 -16.594 1.00 84.69 87 VAL A C 1
ATOM 666 O O . VAL A 1 87 ? 5.881 -7.335 -15.721 1.00 84.69 87 VAL A O 1
ATOM 669 N N . ALA A 1 88 ? 7.822 -6.541 -16.523 1.00 82.06 88 ALA A N 1
ATOM 670 C CA . ALA A 1 88 ? 8.064 -5.630 -15.410 1.00 82.06 88 ALA A CA 1
ATOM 671 C C . ALA A 1 88 ? 6.913 -4.627 -15.258 1.00 82.06 88 ALA A C 1
ATOM 673 O O . ALA A 1 88 ? 6.345 -4.515 -14.173 1.00 82.06 88 ALA A O 1
ATOM 674 N N . LEU A 1 89 ? 6.511 -3.958 -16.344 1.00 85.62 89 LEU A N 1
ATOM 675 C CA . LEU A 1 89 ? 5.385 -3.021 -16.332 1.00 85.62 89 LEU A CA 1
ATOM 676 C C . LEU A 1 89 ? 4.078 -3.694 -15.882 1.00 85.62 89 LEU A C 1
ATOM 678 O O . LEU A 1 89 ? 3.360 -3.134 -15.054 1.00 85.62 89 LEU A O 1
ATOM 682 N N . GLY A 1 90 ? 3.802 -4.912 -16.358 1.00 84.19 90 GLY A N 1
ATOM 683 C CA . GLY A 1 90 ? 2.667 -5.715 -15.900 1.00 84.19 90 GLY A CA 1
ATOM 684 C C . GLY A 1 90 ? 2.711 -5.994 -14.395 1.00 84.19 90 GLY A C 1
ATOM 685 O O . GLY A 1 90 ? 1.722 -5.759 -13.702 1.00 84.19 90 GLY A O 1
ATOM 686 N N . CYS A 1 91 ? 3.863 -6.408 -13.863 1.00 83.62 91 CYS A N 1
ATOM 687 C CA . CYS A 1 91 ? 4.049 -6.624 -12.426 1.00 83.62 91 CYS A CA 1
ATOM 688 C C . CYS A 1 91 ? 3.815 -5.346 -11.606 1.00 83.62 91 CYS A C 1
ATOM 690 O O . CYS A 1 91 ? 3.146 -5.403 -10.575 1.00 83.62 91 CYS A O 1
ATOM 692 N N . PHE A 1 92 ? 4.311 -4.192 -12.064 1.00 86.38 92 PHE A N 1
ATOM 693 C CA . PHE A 1 92 ? 4.080 -2.909 -11.388 1.00 86.38 92 PHE A CA 1
ATOM 694 C C . PHE A 1 92 ? 2.595 -2.521 -11.374 1.00 86.38 92 PHE A C 1
ATOM 696 O O . PHE A 1 92 ? 2.099 -2.052 -10.349 1.00 86.38 92 PHE A O 1
ATOM 703 N N . LEU A 1 93 ? 1.865 -2.762 -12.467 1.00 86.19 93 LEU A N 1
ATOM 704 C CA . LEU A 1 93 ? 0.421 -2.519 -12.523 1.00 86.19 93 LEU A CA 1
ATOM 705 C C . LEU A 1 93 ? -0.358 -3.454 -11.592 1.00 86.19 93 LEU A C 1
ATOM 707 O O . LEU A 1 93 ? -1.214 -2.989 -10.844 1.00 86.19 93 LEU A O 1
ATOM 711 N N . VAL A 1 94 ? -0.040 -4.751 -11.585 1.00 83.69 94 VAL A N 1
ATOM 712 C CA . VAL A 1 94 ? -0.675 -5.720 -10.673 1.00 83.69 94 VAL A CA 1
ATOM 713 C C . VAL A 1 94 ? -0.404 -5.353 -9.213 1.00 83.69 94 VAL A C 1
ATOM 715 O O . VAL A 1 94 ? -1.320 -5.397 -8.390 1.00 83.69 94 VAL A O 1
ATOM 718 N N . ALA A 1 95 ? 0.82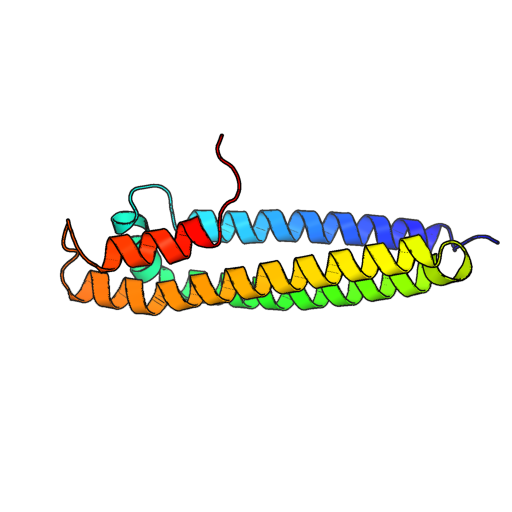0 -4.931 -8.885 1.00 81.38 95 ALA A N 1
ATOM 719 C CA . ALA A 1 95 ? 1.166 -4.463 -7.546 1.00 81.38 95 ALA A CA 1
ATOM 720 C C . ALA A 1 95 ? 0.372 -3.205 -7.157 1.00 81.38 95 ALA A C 1
ATOM 722 O O . ALA A 1 95 ? -0.194 -3.153 -6.065 1.00 81.38 95 ALA A O 1
ATOM 723 N N . ALA A 1 96 ? 0.275 -2.223 -8.059 1.00 84.69 96 ALA A N 1
ATOM 724 C CA . ALA A 1 96 ? -0.511 -1.011 -7.846 1.00 84.69 96 ALA A CA 1
ATOM 725 C C . ALA A 1 96 ? -1.998 -1.327 -7.598 1.00 84.69 96 ALA A C 1
ATOM 727 O O . ALA A 1 96 ? -2.583 -0.829 -6.637 1.00 84.69 96 ALA A O 1
ATOM 728 N N . ILE A 1 97 ? -2.590 -2.210 -8.408 1.00 84.88 97 ILE A N 1
ATOM 729 C CA . ILE A 1 97 ? -3.980 -2.661 -8.239 1.00 84.88 97 ILE A CA 1
ATOM 730 C C . ILE A 1 97 ? -4.159 -3.367 -6.892 1.00 84.88 97 ILE A C 1
ATOM 732 O O . ILE A 1 97 ? -5.108 -3.072 -6.169 1.00 84.88 97 ILE A O 1
ATOM 736 N N . SER A 1 98 ? -3.233 -4.256 -6.526 1.00 80.50 98 SER A N 1
ATOM 737 C CA . SER A 1 98 ? -3.292 -4.998 -5.260 1.00 80.50 98 SER A CA 1
ATOM 738 C C . SER A 1 98 ? -3.282 -4.060 -4.049 1.00 80.50 98 SER A C 1
ATOM 740 O O . SER A 1 98 ? -4.056 -4.253 -3.114 1.00 80.50 98 SER A O 1
ATOM 742 N N . ILE A 1 99 ? -2.462 -3.003 -4.088 1.00 81.19 99 ILE A N 1
ATOM 743 C CA . ILE A 1 99 ? -2.429 -1.978 -3.037 1.00 81.19 99 ILE A CA 1
ATOM 744 C C . ILE A 1 99 ? -3.770 -1.245 -2.963 1.00 81.19 99 ILE A C 1
ATOM 746 O O . ILE A 1 99 ? -4.330 -1.121 -1.878 1.00 81.19 99 ILE A O 1
ATOM 750 N N . VAL A 1 100 ? -4.317 -0.796 -4.097 1.00 84.69 100 VAL A N 1
ATOM 751 C CA . VAL A 1 100 ? -5.601 -0.072 -4.125 1.00 84.69 100 VAL A CA 1
ATOM 752 C C . VAL A 1 100 ? -6.739 -0.934 -3.579 1.00 84.69 100 VAL A C 1
ATOM 754 O O . VAL A 1 100 ? -7.501 -0.461 -2.738 1.00 84.69 100 VAL A O 1
ATOM 757 N N . VAL A 1 101 ? -6.831 -2.202 -3.991 1.00 82.81 101 VAL A N 1
ATOM 758 C CA . VAL A 1 101 ? -7.830 -3.150 -3.466 1.00 82.81 101 VAL A CA 1
ATOM 759 C C . VAL A 1 101 ? -7.668 -3.328 -1.952 1.00 82.81 101 VAL A C 1
ATOM 761 O O . VAL A 1 101 ? -8.653 -3.236 -1.219 1.00 82.81 101 VAL A O 1
ATOM 764 N N . GLY A 1 102 ? -6.424 -3.470 -1.482 1.00 79.44 102 GLY A N 1
ATOM 765 C CA . GLY A 1 102 ? -6.061 -3.469 -0.063 1.00 79.44 102 GLY A CA 1
ATOM 766 C C . GLY A 1 102 ? -6.648 -2.292 0.711 1.00 79.44 102 GLY A C 1
ATOM 767 O O . GLY A 1 102 ? -7.351 -2.433 1.712 1.00 79.44 102 GLY A O 1
ATOM 768 N N . LYS A 1 103 ? -6.389 -1.101 0.188 1.00 82.75 103 LYS A N 1
ATOM 769 C CA . LYS A 1 103 ? -6.772 0.176 0.785 1.00 82.75 103 LYS A CA 1
ATOM 770 C C . LYS A 1 103 ? -8.279 0.449 0.730 1.00 82.75 103 LYS A C 1
ATOM 772 O O . LYS A 1 103 ? -8.808 1.087 1.640 1.00 82.75 103 LYS A O 1
ATOM 777 N N . ILE A 1 104 ? -8.994 -0.081 -0.265 1.00 82.38 104 ILE A N 1
ATOM 778 C CA . ILE A 1 104 ? -10.466 -0.051 -0.306 1.00 82.38 104 ILE A CA 1
ATOM 779 C C . ILE A 1 104 ? -11.054 -0.870 0.850 1.00 82.38 104 ILE A C 1
ATOM 781 O O . ILE A 1 104 ? -11.950 -0.380 1.536 1.00 82.38 104 ILE A O 1
ATOM 785 N N . ALA A 1 105 ? -10.530 -2.071 1.111 1.00 78.94 105 ALA A N 1
ATOM 786 C CA . ALA A 1 105 ? -11.011 -2.907 2.212 1.00 78.94 105 ALA A CA 1
ATOM 787 C C . ALA A 1 105 ? -10.757 -2.272 3.584 1.00 78.94 105 ALA A C 1
ATOM 789 O O . ALA A 1 105 ? -11.657 -2.221 4.419 1.00 78.94 105 ALA A O 1
ATOM 790 N N . VAL A 1 106 ? -9.571 -1.692 3.788 1.00 79.06 106 VAL A N 1
ATOM 791 C CA . VAL A 1 106 ? -9.258 -0.916 5.000 1.00 79.06 106 VAL A CA 1
ATOM 792 C C . VAL A 1 106 ? -10.213 0.267 5.171 1.00 79.06 106 VAL A C 1
ATOM 794 O O . VAL A 1 106 ? -10.665 0.557 6.276 1.00 79.06 106 VAL A O 1
ATOM 797 N N . ASN A 1 107 ? -10.562 0.950 4.081 1.00 81.88 107 ASN A N 1
ATOM 798 C CA . ASN A 1 107 ? -11.509 2.058 4.142 1.00 81.88 107 ASN A CA 1
ATOM 799 C C . ASN A 1 107 ? -12.939 1.588 4.462 1.00 81.88 107 ASN A C 1
ATOM 801 O O . ASN A 1 107 ? -13.688 2.336 5.081 1.00 81.88 107 ASN A O 1
ATOM 805 N N . ALA A 1 108 ? -13.305 0.358 4.088 1.00 81.50 108 ALA A N 1
ATOM 806 C CA . ALA A 1 108 ? -14.561 -0.277 4.488 1.00 81.50 108 ALA A CA 1
ATOM 807 C C . ALA A 1 108 ? -14.552 -0.753 5.956 1.00 81.50 108 ALA A C 1
ATOM 809 O O . ALA A 1 108 ? -15.609 -0.785 6.584 1.00 81.50 108 ALA A O 1
ATOM 810 N N . LEU A 1 109 ? -13.379 -1.040 6.540 1.00 80.38 109 LEU A N 1
ATOM 811 C CA . LEU A 1 109 ? -13.248 -1.314 7.980 1.00 80.38 109 LEU A CA 1
ATOM 812 C C . LEU A 1 109 ? -13.601 -0.099 8.844 1.00 80.38 109 LEU A C 1
ATOM 814 O O . LEU A 1 109 ? -14.046 -0.278 9.970 1.00 80.38 109 LEU A O 1
ATOM 818 N N . ILE A 1 110 ? -13.410 1.124 8.341 1.00 82.75 110 ILE A N 1
ATOM 819 C CA . ILE A 1 110 ? -13.703 2.354 9.088 1.00 82.75 110 ILE A CA 1
ATOM 820 C C . ILE A 1 110 ? -15.179 2.425 9.523 1.00 82.75 110 ILE A C 1
ATOM 822 O O . ILE A 1 110 ? -15.412 2.438 10.729 1.00 82.75 110 ILE A O 1
ATOM 826 N N . PRO A 1 111 ? -16.178 2.444 8.620 1.00 81.81 111 PRO A N 1
ATOM 827 C CA . PRO A 1 111 ? -17.579 2.501 9.038 1.00 81.81 111 PRO A CA 1
ATOM 828 C C . PRO A 1 111 ? -17.978 1.272 9.865 1.00 81.81 111 PRO A C 1
ATOM 830 O O . PRO A 1 111 ? -18.661 1.417 10.874 1.00 81.81 111 PRO A O 1
ATOM 833 N N . LEU A 1 112 ? -17.457 0.086 9.523 1.00 81.62 112 LEU A N 1
ATOM 834 C CA . LEU A 1 112 ? -17.698 -1.140 10.287 1.00 81.62 112 LEU A CA 1
ATOM 835 C C . LEU A 1 112 ? -17.203 -1.032 11.739 1.00 81.62 112 LEU A C 1
ATOM 837 O O . LEU A 1 112 ? -17.873 -1.482 12.664 1.00 81.62 112 LEU A O 1
ATOM 841 N N . SER A 1 113 ? -16.034 -0.421 11.942 1.00 81.06 113 SER A N 1
ATOM 842 C CA . SER A 1 113 ? -15.456 -0.195 13.268 1.00 81.06 113 SER A CA 1
ATOM 843 C C . SER A 1 113 ? -16.280 0.769 14.117 1.00 81.06 113 SER A C 1
ATOM 845 O O . SER A 1 113 ? -16.412 0.559 15.320 1.00 81.06 113 SER A O 1
ATOM 847 N N . GLN A 1 114 ? -16.870 1.790 13.491 1.00 82.38 114 GLN A N 1
ATOM 848 C CA . GLN A 1 114 ? -17.712 2.768 14.174 1.00 82.38 114 GLN A CA 1
ATOM 849 C C . GLN A 1 114 ? -19.033 2.129 14.612 1.00 82.38 114 GLN A C 1
ATOM 851 O O . GLN A 1 114 ? -19.379 2.215 15.787 1.00 82.38 114 GLN A O 1
ATOM 856 N N . GLU A 1 115 ? -19.707 1.406 13.711 1.00 82.00 115 GLU A N 1
ATOM 857 C CA . GLU A 1 115 ? -20.949 0.689 14.033 1.00 82.00 115 GLU A CA 1
ATOM 858 C C . GLU A 1 115 ? -20.737 -0.377 15.119 1.00 82.00 115 GLU A C 1
ATOM 860 O O . GLU A 1 115 ? -21.576 -0.543 16.003 1.00 82.00 115 GLU A O 1
ATOM 865 N N . PHE A 1 116 ? -19.591 -1.066 15.110 1.00 79.88 116 PHE A N 1
ATOM 866 C CA . PHE A 1 116 ? -19.250 -2.044 16.143 1.00 79.88 116 PHE A CA 1
ATOM 867 C C . PHE A 1 116 ? -19.112 -1.419 17.541 1.00 79.88 116 PHE A C 1
ATOM 869 O O . PHE A 1 116 ? -19.604 -1.983 18.523 1.00 79.88 116 PHE A O 1
ATOM 876 N N . VAL A 1 117 ? -18.462 -0.253 17.642 1.00 81.12 117 VAL A N 1
ATOM 877 C CA . VAL A 1 117 ? -18.306 0.471 18.915 1.00 81.12 117 VAL A CA 1
ATOM 878 C C . VAL A 1 117 ? -19.637 1.072 19.373 1.00 81.12 117 VAL A C 1
ATOM 880 O O . VAL A 1 117 ? -19.964 0.979 20.556 1.00 81.12 117 VAL A O 1
ATOM 883 N N . GLU A 1 118 ? -20.438 1.622 18.457 1.00 82.44 118 GLU A N 1
ATOM 884 C CA . GLU A 1 118 ? -21.778 2.148 18.761 1.00 82.44 118 GLU A CA 1
ATOM 885 C C . GLU A 1 118 ? -22.744 1.056 19.244 1.00 82.44 118 GLU A C 1
ATOM 887 O O . GLU A 1 118 ? -23.546 1.296 20.146 1.00 82.44 118 GLU A O 1
ATOM 892 N N . ALA A 1 119 ? -22.623 -0.165 18.716 1.00 80.81 119 ALA A N 1
ATOM 893 C CA . ALA A 1 119 ? -23.387 -1.328 19.166 1.00 80.81 119 ALA A CA 1
ATOM 894 C C . ALA A 1 119 ? -22.931 -1.888 20.533 1.00 80.81 119 ALA A C 1
ATOM 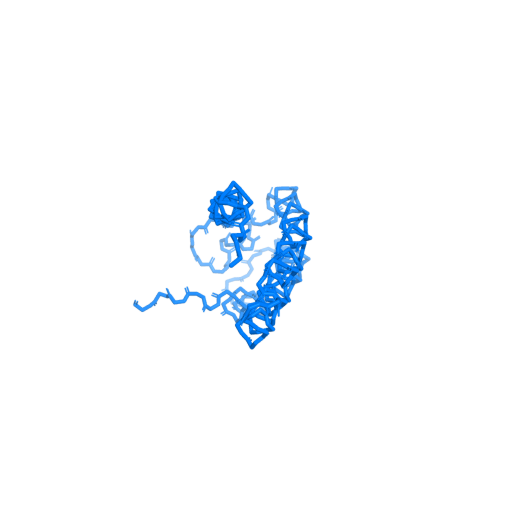896 O O . ALA A 1 119 ? -23.508 -2.864 21.014 1.00 80.81 119 ALA A O 1
ATOM 897 N N . GLY A 1 120 ? -21.908 -1.298 21.163 1.00 77.94 120 GLY A N 1
ATOM 898 C CA . GLY A 1 120 ? -21.402 -1.711 22.474 1.00 77.94 120 GLY A CA 1
ATOM 899 C C . GLY A 1 120 ? -20.410 -2.876 22.442 1.00 77.94 120 GLY A C 1
ATOM 900 O O . GLY A 1 120 ? -20.270 -3.565 23.448 1.00 77.94 120 GLY A O 1
ATOM 901 N N . ALA A 1 121 ? -19.731 -3.103 21.312 1.00 71.88 121 ALA A N 1
ATOM 902 C CA . ALA A 1 121 ? -18.724 -4.155 21.122 1.00 71.88 121 ALA A CA 1
ATOM 903 C C . ALA A 1 121 ? -19.195 -5.593 21.476 1.00 71.88 121 ALA A C 1
ATOM 905 O O . ALA A 1 121 ? -18.582 -6.267 22.306 1.00 71.88 121 ALA A O 1
ATOM 906 N N . PRO A 1 122 ? -20.275 -6.103 20.852 1.00 71.56 122 PRO A N 1
ATOM 907 C CA . PRO A 1 122 ? -20.801 -7.438 21.141 1.00 71.56 122 PRO A CA 1
ATOM 908 C C . PRO A 1 122 ? -19.819 -8.572 20.771 1.00 71.56 122 PRO A C 1
ATOM 910 O O . PRO A 1 122 ? -19.357 -8.656 19.628 1.00 71.56 122 PRO A O 1
ATOM 913 N N . GLU A 1 123 ? -19.566 -9.485 21.724 1.00 57.66 123 GLU A N 1
ATOM 914 C CA . GLU A 1 123 ? -18.566 -10.574 21.642 1.00 57.66 123 GLU A CA 1
ATOM 915 C C . GLU A 1 123 ? -18.791 -11.588 20.505 1.00 57.66 123 GLU A C 1
ATOM 917 O O . GLU A 1 123 ? -17.828 -12.186 20.033 1.00 57.66 123 GLU A O 1
ATOM 922 N N . SER A 1 124 ? -20.032 -11.782 20.041 1.00 59.06 124 SER A N 1
ATOM 923 C CA . SER A 1 124 ? -20.358 -12.649 18.897 1.00 59.06 124 SER A CA 1
ATOM 924 C C . SER A 1 124 ? -21.303 -11.927 17.943 1.00 59.06 124 SER A C 1
ATOM 926 O O . SER A 1 124 ? -22.519 -11.888 18.122 1.00 59.06 124 SER A O 1
ATOM 928 N N . SER A 1 125 ? -20.737 -11.276 16.932 1.00 63.56 125 SER A N 1
ATOM 929 C CA . SER A 1 125 ? -21.522 -10.429 16.040 1.00 63.56 125 SER A CA 1
ATOM 930 C C . SER A 1 125 ? -21.105 -10.560 14.586 1.00 63.56 125 SER A C 1
ATOM 932 O O . SER A 1 125 ? -19.971 -10.903 14.253 1.00 63.56 125 SER A O 1
ATOM 934 N N . TYR A 1 126 ? -22.052 -10.223 13.713 1.00 72.31 126 TYR A N 1
ATOM 935 C CA . TYR A 1 126 ? -21.842 -10.082 12.276 1.00 72.31 126 TYR A CA 1
ATOM 936 C C . TYR A 1 126 ? -20.642 -9.174 11.941 1.00 72.31 126 TYR A C 1
ATOM 938 O O . TYR A 1 126 ? -19.930 -9.423 10.967 1.00 72.31 126 TYR A O 1
ATOM 946 N N . PHE A 1 127 ? -20.356 -8.188 12.799 1.00 72.88 127 PHE A N 1
ATOM 947 C CA . PHE A 1 127 ? -19.211 -7.285 12.688 1.00 72.88 127 PHE A CA 1
ATOM 948 C C . PHE A 1 127 ? -17.860 -8.007 12.772 1.00 72.88 127 PHE A C 1
ATOM 950 O O . PHE A 1 127 ? -16.948 -7.659 12.024 1.00 72.88 127 PHE A O 1
ATOM 957 N N . GLN A 1 128 ? -17.718 -9.045 13.607 1.00 71.75 128 GLN A N 1
ATOM 958 C CA . GLN A 1 128 ? -16.473 -9.822 13.665 1.00 71.75 128 GLN A CA 1
ATOM 959 C C . GLN A 1 128 ? -16.270 -10.663 12.404 1.00 71.75 128 GLN A C 1
ATOM 961 O O . GLN A 1 128 ? -15.158 -10.725 11.886 1.00 71.75 128 GLN A O 1
ATOM 966 N N . THR A 1 129 ? -17.331 -11.280 11.876 1.00 79.25 129 THR A N 1
ATOM 967 C CA . THR A 1 129 ? -17.239 -12.063 10.634 1.00 79.25 129 THR A CA 1
ATOM 968 C C . THR A 1 129 ? -16.909 -11.169 9.439 1.00 79.25 129 THR A C 1
ATOM 970 O O . THR A 1 129 ? -16.023 -11.495 8.652 1.00 79.25 129 THR A O 1
ATOM 973 N N . GLN A 1 130 ? -17.563 -10.012 9.308 1.00 76.94 130 GLN A N 1
ATOM 974 C CA . GLN A 1 130 ? -17.228 -9.057 8.249 1.00 76.94 130 GLN A CA 1
ATOM 975 C C . GLN A 1 130 ? -15.824 -8.467 8.420 1.00 76.94 130 GLN A C 1
ATOM 977 O O . GLN A 1 130 ? -15.074 -8.382 7.447 1.00 76.94 130 GLN A O 1
ATOM 982 N N . GLY A 1 131 ? -15.447 -8.112 9.651 1.00 74.88 131 GLY A N 1
ATOM 983 C CA . GLY A 1 131 ? -14.122 -7.597 9.977 1.00 74.88 131 GLY A CA 1
ATOM 984 C C . GLY A 1 131 ? -13.023 -8.602 9.645 1.00 74.88 131 GLY A C 1
ATOM 985 O O . GLY A 1 131 ? -12.020 -8.227 9.043 1.00 74.88 131 GLY A O 1
ATOM 986 N N . SER A 1 132 ? -13.233 -9.892 9.933 1.00 78.75 132 SER A N 1
ATOM 987 C CA . SER A 1 132 ? -12.269 -10.941 9.592 1.00 78.75 132 SER A CA 1
ATOM 988 C C . SER A 1 132 ? -12.128 -11.123 8.083 1.00 78.75 132 SER A C 1
ATOM 990 O O . SER A 1 132 ? -11.018 -11.313 7.600 1.00 78.75 132 SER A O 1
ATOM 992 N N . ILE A 1 133 ? -13.227 -11.064 7.326 1.00 78.06 133 ILE A N 1
ATOM 993 C CA . ILE A 1 133 ? -13.192 -11.210 5.865 1.00 78.06 133 ILE A CA 1
ATOM 994 C C . ILE A 1 133 ? -12.467 -10.025 5.231 1.00 78.06 133 ILE A C 1
ATOM 996 O O . ILE A 1 133 ? -11.619 -10.216 4.365 1.00 78.06 133 ILE A O 1
ATOM 1000 N N . LEU A 1 134 ? -12.771 -8.805 5.663 1.00 75.38 134 LEU A N 1
ATOM 1001 C CA . LEU A 1 134 ? -12.151 -7.607 5.103 1.00 75.38 134 LEU A CA 1
ATOM 1002 C C . LEU A 1 134 ? -10.680 -7.463 5.521 1.00 75.38 134 LEU A C 1
ATOM 1004 O O . LEU A 1 134 ? -9.880 -6.968 4.732 1.00 75.38 134 LEU A O 1
ATOM 1008 N N . TYR A 1 135 ? -10.319 -7.920 6.723 1.00 72.75 135 TYR A N 1
ATOM 1009 C CA . TYR A 1 135 ? -8.940 -7.911 7.206 1.00 72.75 135 TYR A CA 1
ATOM 1010 C C . TYR A 1 135 ? -8.126 -9.066 6.601 1.00 72.75 135 TYR A C 1
ATOM 1012 O O . TYR A 1 135 ? -7.220 -8.828 5.812 1.00 72.75 135 TYR A O 1
ATOM 1020 N N . PHE A 1 136 ? -8.491 -10.325 6.864 1.00 71.06 136 PHE A N 1
ATOM 1021 C CA . PHE A 1 136 ? -7.724 -11.503 6.427 1.00 71.06 136 PHE A CA 1
ATOM 1022 C C . PHE A 1 136 ? -7.979 -11.928 4.977 1.00 71.06 136 PHE A C 1
ATOM 1024 O O . PHE A 1 136 ? -7.132 -12.580 4.366 1.00 71.06 136 PHE A O 1
ATOM 1031 N N . GLY A 1 137 ? -9.144 -11.609 4.409 1.00 62.34 137 GLY A N 1
ATOM 1032 C CA . GLY A 1 137 ? -9.453 -11.929 3.011 1.00 62.34 137 GLY A CA 1
ATOM 1033 C C . GLY A 1 137 ? -8.684 -11.063 2.013 1.00 62.34 137 GLY A C 1
ATOM 1034 O O . GLY A 1 137 ? -8.561 -11.441 0.850 1.00 62.34 137 GLY A O 1
ATOM 1035 N N . ILE A 1 138 ? -8.144 -9.932 2.472 1.00 57.56 138 ILE A N 1
ATOM 1036 C CA . ILE A 1 138 ? -7.400 -8.962 1.666 1.00 57.56 138 ILE A CA 1
ATOM 1037 C C . ILE A 1 138 ? -5.925 -8.939 2.094 1.00 57.56 138 ILE A C 1
ATOM 1039 O O . ILE A 1 138 ? -5.043 -9.013 1.239 1.00 57.56 138 ILE A O 1
ATOM 1043 N N . ASP A 1 139 ? -5.647 -8.927 3.402 1.00 53.41 139 ASP A N 1
ATOM 1044 C CA . ASP A 1 139 ? -4.305 -9.075 3.976 1.00 53.41 139 ASP A CA 1
ATOM 1045 C C . ASP A 1 139 ? -3.974 -10.553 4.223 1.00 53.41 139 ASP A C 1
ATOM 1047 O O . ASP A 1 139 ? -3.630 -10.986 5.320 1.00 53.41 139 ASP A O 1
ATOM 1051 N N . ARG A 1 140 ? -4.079 -11.390 3.186 1.00 44.22 140 ARG A N 1
ATOM 1052 C CA . ARG A 1 140 ? -3.535 -12.754 3.249 1.00 44.22 140 ARG A CA 1
ATOM 1053 C C . ARG A 1 140 ? -2.029 -12.715 2.982 1.00 44.22 140 ARG A C 1
ATOM 1055 O O . ARG A 1 140 ? -1.538 -13.355 2.053 1.00 44.22 140 ARG A O 1
ATOM 1062 N N . ARG A 1 141 ? -1.277 -11.950 3.777 1.00 45.78 141 ARG A N 1
ATOM 1063 C CA . ARG A 1 141 ? 0.179 -12.099 3.864 1.00 45.78 141 ARG A CA 1
ATOM 1064 C C . ARG A 1 141 ? 0.492 -13.078 4.988 1.00 45.78 141 ARG A C 1
ATOM 1066 O O . ARG A 1 141 ? 0.658 -12.700 6.134 1.00 45.78 141 ARG A O 1
ATOM 1073 N N . VAL A 1 142 ? 0.484 -14.352 4.591 1.00 43.41 142 VAL A N 1
ATOM 1074 C CA . VAL A 1 142 ? 1.312 -15.462 5.091 1.00 43.41 142 VAL A CA 1
ATOM 1075 C C . VAL A 1 142 ? 1.876 -15.254 6.503 1.00 43.41 142 VAL A C 1
ATOM 1077 O O . VAL A 1 142 ? 2.954 -14.695 6.660 1.00 43.41 142 VAL A O 1
ATOM 1080 N N . ASN A 1 143 ? 1.171 -15.785 7.498 1.00 31.61 143 ASN A N 1
ATOM 1081 C CA . ASN A 1 143 ? 1.807 -16.367 8.675 1.00 31.61 143 ASN A CA 1
ATOM 1082 C C . ASN A 1 143 ? 1.478 -17.864 8.644 1.00 31.61 143 ASN A C 1
ATOM 1084 O O . ASN A 1 143 ? 0.490 -18.304 9.232 1.00 31.61 143 ASN A O 1
ATOM 1088 N N . GLU A 1 144 ? 2.272 -18.603 7.870 1.00 33.53 144 GLU A N 1
ATOM 1089 C CA . GLU A 1 144 ? 2.622 -19.993 8.176 1.00 33.53 144 GLU A CA 1
ATOM 1090 C C . GLU A 1 144 ? 4.077 -20.005 8.646 1.00 33.53 144 GLU A C 1
ATOM 1092 O O . GLU A 1 144 ? 4.891 -19.288 8.013 1.00 33.53 144 GLU A O 1
#